Protein AF-A0A2D6YAH9-F1 (afdb_monomer_lite)

Radius of gyration: 17.75 Å; chains: 1; bounding box: 40×36×38 Å

Structure (mmCIF, N/CA/C/O backbone):
data_AF-A0A2D6YAH9-F1
#
_entry.id   AF-A0A2D6YAH9-F1
#
loop_
_atom_site.group_PDB
_atom_site.id
_atom_site.type_symbol
_atom_site.label_atom_id
_atom_site.label_alt_id
_atom_site.label_comp_id
_atom_site.label_asym_id
_atom_site.label_entity_id
_atom_site.label_seq_id
_atom_site.pdbx_PDB_ins_code
_atom_site.Cartn_x
_atom_site.Cartn_y
_atom_site.Cartn_z
_atom_site.occupancy
_atom_site.B_iso_or_equiv
_atom_site.auth_seq_id
_atom_site.auth_comp_id
_atom_site.auth_asym_id
_atom_site.auth_atom_id
_atom_site.pdbx_PDB_model_num
ATOM 1 N N . MET A 1 1 ? -6.898 -7.434 -3.908 1.00 58.09 1 MET A N 1
ATOM 2 C CA . MET A 1 1 ? -6.592 -8.037 -2.593 1.00 58.09 1 MET A CA 1
ATOM 3 C C . MET A 1 1 ? -7.880 -8.561 -1.974 1.00 58.09 1 MET A C 1
ATOM 5 O O . MET A 1 1 ? -8.871 -7.830 -1.970 1.00 58.09 1 MET A O 1
ATOM 9 N N . VAL A 1 2 ? -7.879 -9.819 -1.531 1.00 68.31 2 VAL A N 1
ATOM 10 C CA . VAL A 1 2 ? -9.023 -10.505 -0.908 1.00 68.31 2 VAL A CA 1
ATOM 11 C C . VAL A 1 2 ? -8.522 -11.134 0.390 1.00 68.31 2 VAL A C 1
ATOM 13 O O . VAL A 1 2 ? -7.460 -11.749 0.384 1.00 68.31 2 VAL A O 1
ATOM 16 N N . PHE A 1 3 ? -9.244 -10.936 1.492 1.00 68.56 3 PHE A N 1
ATOM 17 C CA . PHE A 1 3 ? -8.922 -11.507 2.800 1.00 68.56 3 PHE A CA 1
ATOM 18 C C . PHE A 1 3 ? -10.103 -12.347 3.279 1.00 68.56 3 PHE A C 1
ATOM 20 O O . PHE A 1 3 ? -11.239 -11.869 3.276 1.00 68.56 3 PHE A O 1
ATOM 27 N N . SER A 1 4 ? -9.834 -13.593 3.661 1.00 62.31 4 SER A N 1
ATOM 28 C CA . SER A 1 4 ? -10.836 -14.530 4.166 1.00 62.31 4 SER A CA 1
ATOM 29 C C . SER A 1 4 ? -10.491 -14.899 5.603 1.00 62.31 4 SER A C 1
ATOM 31 O O . SER A 1 4 ? -9.400 -15.403 5.867 1.00 62.31 4 SER A O 1
ATOM 33 N N . GLN A 1 5 ? -11.408 -14.636 6.534 1.00 63.25 5 GLN A N 1
ATOM 34 C CA . GLN A 1 5 ? -11.287 -15.073 7.924 1.00 63.25 5 GLN A CA 1
ATOM 35 C C . GLN A 1 5 ? -12.665 -15.501 8.439 1.00 63.25 5 GLN A C 1
ATOM 37 O O . GLN A 1 5 ? -13.639 -14.766 8.278 1.00 63.25 5 GLN A O 1
ATOM 42 N N . LYS A 1 6 ? -12.746 -16.690 9.059 1.00 65.00 6 LYS A N 1
ATOM 43 C CA . LYS A 1 6 ? -13.977 -17.255 9.656 1.00 65.00 6 LYS A CA 1
ATOM 44 C C . LYS A 1 6 ? -15.208 -17.189 8.726 1.00 65.00 6 LYS A C 1
ATOM 46 O O . LYS A 1 6 ? -16.288 -16.794 9.147 1.00 65.00 6 LYS A O 1
ATOM 51 N N . GLY A 1 7 ? -15.036 -17.530 7.447 1.00 76.25 7 GLY A N 1
ATOM 52 C CA . GLY A 1 7 ? -16.131 -17.576 6.466 1.00 76.25 7 GLY A CA 1
ATOM 53 C C . GLY A 1 7 ? -16.592 -16.218 5.920 1.00 76.25 7 GLY A C 1
ATOM 54 O O . GLY A 1 7 ? -17.465 -16.185 5.058 1.00 76.25 7 GLY A O 1
ATOM 55 N N . MET A 1 8 ? -16.001 -15.101 6.357 1.00 67.75 8 MET A N 1
ATOM 56 C CA . MET A 1 8 ? -16.294 -13.775 5.806 1.00 67.75 8 MET A CA 1
ATOM 57 C C . MET A 1 8 ? -15.219 -13.362 4.801 1.00 67.75 8 MET A C 1
ATOM 59 O O . MET A 1 8 ? -14.028 -13.324 5.122 1.00 67.75 8 MET A O 1
ATOM 63 N N . ILE A 1 9 ? -15.655 -13.027 3.586 1.00 73.25 9 ILE A N 1
ATOM 64 C CA . ILE A 1 9 ? -14.788 -12.562 2.503 1.00 73.25 9 ILE A CA 1
ATOM 65 C C . ILE A 1 9 ? -14.805 -11.035 2.479 1.00 73.25 9 ILE A C 1
ATOM 67 O O . ILE A 1 9 ? -15.820 -10.403 2.180 1.00 73.25 9 ILE A O 1
ATOM 71 N N . TYR A 1 10 ? -13.654 -10.432 2.757 1.00 72.50 10 TYR A N 1
ATOM 72 C CA . TYR A 1 10 ? -13.440 -8.999 2.621 1.00 72.50 10 TYR A CA 1
ATOM 73 C C . TYR A 1 10 ? -12.668 -8.727 1.330 1.00 72.50 10 TYR A C 1
ATOM 75 O O . TYR A 1 10 ? -11.593 -9.279 1.098 1.00 72.50 10 TYR A O 1
ATOM 83 N N . ALA A 1 11 ? -13.209 -7.857 0.477 1.00 73.31 11 ALA A N 1
ATOM 84 C CA . ALA A 1 11 ? -12.592 -7.482 -0.792 1.00 73.31 11 ALA A CA 1
ATOM 85 C C . ALA A 1 11 ? -12.060 -6.040 -0.765 1.00 73.31 11 ALA A C 1
ATOM 87 O O . ALA A 1 11 ? 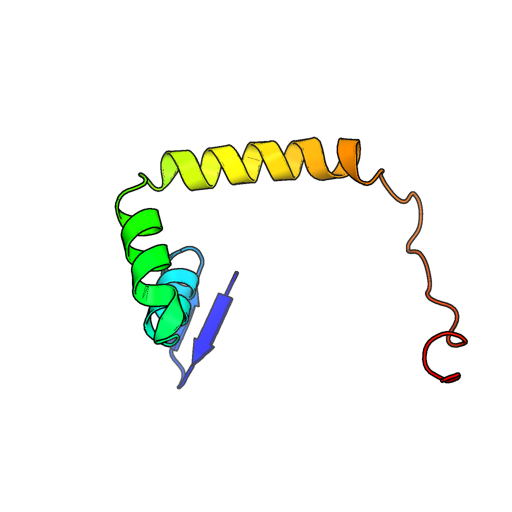-12.617 -5.160 -0.099 1.00 73.31 11 ALA A O 1
ATOM 88 N N . LYS A 1 12 ? -10.999 -5.788 -1.543 1.00 72.31 12 LYS A N 1
ATOM 89 C CA . LYS A 1 12 ? -10.424 -4.453 -1.790 1.00 72.31 12 LYS A CA 1
ATOM 90 C C . LYS A 1 12 ? -10.027 -3.738 -0.486 1.00 72.31 12 LYS A C 1
ATOM 92 O O . LYS A 1 12 ? -9.340 -4.312 0.355 1.00 72.31 12 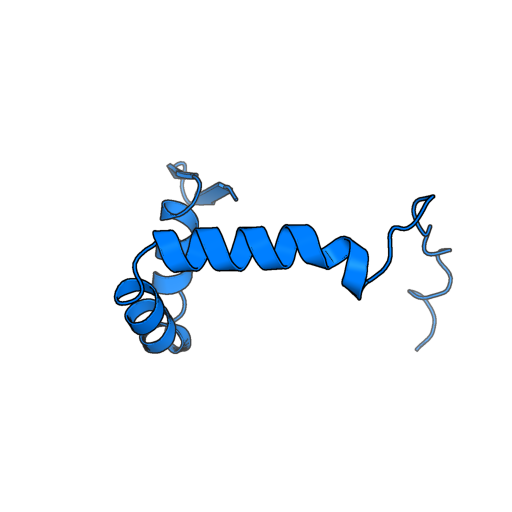LYS A O 1
ATOM 97 N N . SER A 1 13 ? -10.451 -2.488 -0.307 1.00 67.31 13 SER A N 1
ATOM 98 C CA . SER A 1 13 ? -10.085 -1.638 0.829 1.00 67.31 13 SER A CA 1
ATOM 99 C C . SER A 1 13 ? -10.617 -2.150 2.172 1.00 67.31 13 SER A C 1
ATOM 101 O O . SER A 1 13 ? -10.004 -1.882 3.202 1.00 67.31 13 SER A O 1
ATOM 103 N N . LYS A 1 14 ? -11.719 -2.920 2.185 1.00 68.38 14 LYS A N 1
ATOM 104 C CA . LYS A 1 14 ? -12.259 -3.517 3.421 1.00 68.38 14 LYS A CA 1
ATOM 105 C C . LYS A 1 14 ? -11.300 -4.544 4.028 1.00 68.38 14 LYS A C 1
ATOM 107 O O . LYS A 1 14 ? -11.150 -4.570 5.243 1.00 68.38 14 LYS A O 1
ATOM 112 N N . ALA A 1 15 ? -10.632 -5.344 3.194 1.00 73.75 15 ALA A N 1
ATOM 113 C CA . ALA A 1 15 ? -9.640 -6.322 3.646 1.00 73.75 15 ALA A CA 1
ATOM 114 C C . ALA A 1 15 ? -8.449 -5.641 4.330 1.00 73.75 15 ALA A C 1
ATOM 116 O O . ALA A 1 15 ? -8.042 -6.029 5.419 1.00 73.75 15 ALA A O 1
ATOM 117 N N . ILE A 1 16 ? -7.942 -4.577 3.706 1.00 73.31 16 ILE A N 1
ATOM 118 C CA . ILE A 1 16 ? -6.808 -3.795 4.206 1.00 73.31 16 ILE A CA 1
ATOM 119 C C . ILE A 1 16 ? -7.143 -3.175 5.566 1.00 73.31 16 ILE A C 1
ATOM 121 O O . ILE A 1 16 ? -6.362 -3.300 6.505 1.00 73.31 16 ILE A O 1
ATOM 125 N N . LEU A 1 17 ? -8.332 -2.579 5.703 1.00 69.06 17 LEU A N 1
ATOM 126 C CA . LEU A 1 17 ? -8.774 -1.982 6.965 1.00 69.06 17 LEU A CA 1
ATOM 127 C C . LEU A 1 17 ? -8.864 -3.022 8.095 1.00 69.06 17 LEU A C 1
ATOM 129 O O . LEU A 1 17 ? -8.513 -2.729 9.236 1.00 69.06 17 LEU A O 1
ATOM 133 N N . PHE A 1 18 ? -9.315 -4.239 7.777 1.00 74.06 18 PHE A N 1
ATOM 134 C CA . PHE A 1 18 ? -9.433 -5.332 8.743 1.00 74.06 18 PHE A CA 1
ATOM 135 C C . PHE A 1 18 ? -8.060 -5.822 9.221 1.00 74.06 18 PHE A C 1
ATOM 137 O O . PHE A 1 18 ? -7.846 -5.979 10.421 1.00 74.06 18 PHE A O 1
ATOM 144 N N . ILE A 1 19 ? -7.112 -5.981 8.293 1.00 73.94 19 ILE A N 1
ATOM 145 C CA . ILE A 1 19 ? -5.729 -6.376 8.591 1.00 73.94 19 ILE A CA 1
ATOM 146 C C . ILE A 1 19 ? -5.044 -5.312 9.458 1.00 73.94 19 ILE A C 1
ATOM 148 O O . ILE A 1 19 ? -4.490 -5.635 10.504 1.00 73.94 19 ILE A O 1
ATOM 152 N N . ILE A 1 20 ? -5.146 -4.031 9.087 1.00 70.56 20 ILE A N 1
ATOM 153 C CA . ILE A 1 20 ? -4.554 -2.917 9.849 1.00 70.56 20 ILE A CA 1
ATOM 154 C C . ILE A 1 20 ? -5.100 -2.871 11.281 1.00 70.56 20 ILE A C 1
ATOM 156 O O . ILE A 1 20 ? -4.354 -2.622 12.225 1.00 70.56 20 ILE A O 1
ATOM 160 N N . ARG A 1 21 ? -6.394 -3.153 11.466 1.00 68.44 21 ARG A N 1
ATOM 161 C CA . ARG A 1 21 ? -7.040 -3.170 12.787 1.00 68.44 21 ARG A CA 1
ATOM 162 C C . ARG A 1 21 ? -6.532 -4.305 13.684 1.00 68.44 21 ARG A C 1
ATOM 164 O O . ARG A 1 21 ? -6.643 -4.197 14.905 1.00 68.44 21 ARG A O 1
ATOM 171 N N . GLN A 1 22 ? -5.976 -5.359 13.088 1.00 72.50 22 GLN A N 1
ATOM 172 C CA . GLN A 1 22 ? -5.446 -6.532 13.779 1.00 72.50 22 GLN A CA 1
ATOM 173 C C . GLN A 1 22 ? -3.975 -6.356 14.202 1.00 72.50 22 GLN A C 1
ATOM 175 O O . GLN A 1 22 ? -3.524 -7.063 15.099 1.00 72.50 22 GLN A O 1
ATOM 180 N N . LEU A 1 23 ? -3.243 -5.384 13.637 1.00 73.56 23 LEU A N 1
ATOM 181 C CA . LEU A 1 23 ? -1.866 -5.085 14.038 1.00 73.56 23 LEU A CA 1
ATOM 182 C C . LEU A 1 23 ? -1.814 -3.917 15.052 1.00 73.56 23 LEU A C 1
ATOM 184 O O . LEU A 1 23 ? -2.094 -2.772 14.690 1.00 73.56 23 LEU A O 1
ATOM 188 N N . PRO A 1 24 ? -1.406 -4.150 16.317 1.00 63.41 24 PRO A N 1
ATOM 189 C CA . PRO A 1 24 ? -1.451 -3.135 17.376 1.00 63.41 24 PRO A CA 1
ATOM 190 C C . PRO A 1 24 ? -0.508 -1.944 17.137 1.00 63.41 24 PRO A C 1
ATOM 192 O O . PRO A 1 24 ? -0.853 -0.824 17.504 1.00 63.41 24 PRO A O 1
ATOM 195 N N . TYR A 1 25 ? 0.632 -2.162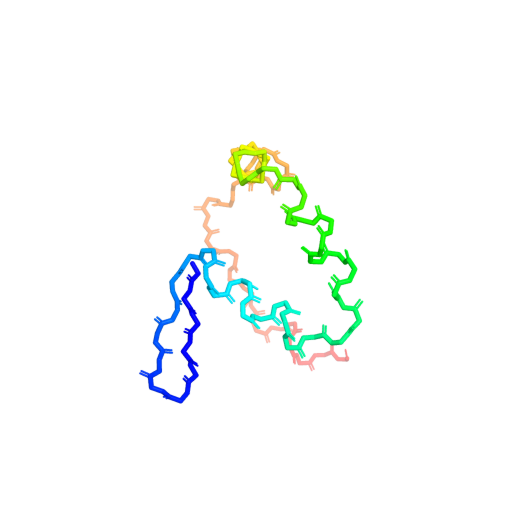 16.475 1.00 64.19 25 TYR A N 1
ATOM 196 C CA . TYR A 1 25 ? 1.658 -1.136 16.230 1.00 64.19 25 TYR A CA 1
ATOM 197 C C . TYR A 1 25 ? 1.338 -0.218 15.037 1.00 64.19 25 TYR A C 1
ATOM 199 O O . TYR A 1 25 ? 1.820 0.904 14.936 1.00 64.19 25 TYR A O 1
ATOM 207 N N . VAL A 1 26 ? 0.478 -0.681 14.128 1.00 67.12 26 VAL A N 1
ATOM 208 C CA . VAL A 1 26 ? 0.202 -0.025 12.839 1.00 67.12 26 VAL A CA 1
ATOM 209 C C . VAL A 1 26 ? -1.072 0.822 12.915 1.00 67.12 26 VAL A C 1
ATOM 211 O O . VAL A 1 26 ? -1.480 1.428 11.929 1.00 67.12 26 VAL A O 1
ATOM 214 N N . LYS A 1 27 ? -1.699 0.919 14.098 1.00 65.75 27 LYS A N 1
ATOM 215 C CA . LYS A 1 27 ? -2.918 1.714 14.323 1.00 65.75 27 LYS A CA 1
ATOM 216 C C . LYS A 1 27 ? -2.729 3.194 13.990 1.00 65.75 27 LYS A C 1
ATOM 218 O O . LYS A 1 27 ? -3.601 3.774 13.353 1.00 65.75 27 LYS A O 1
ATOM 223 N N . TRP A 1 28 ? -1.592 3.788 14.359 1.00 68.50 28 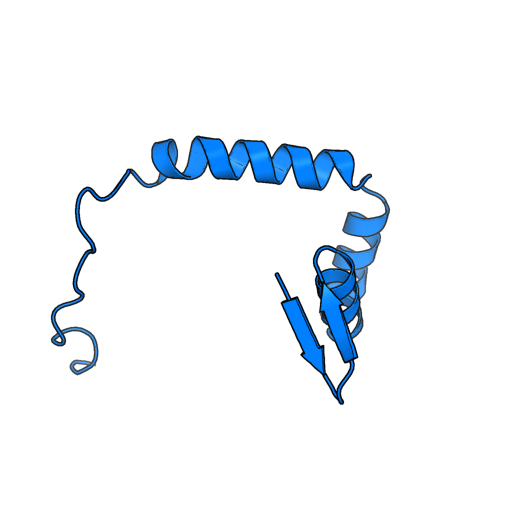TRP A N 1
ATOM 224 C CA . TRP A 1 28 ? -1.271 5.184 14.029 1.00 68.50 28 TRP A CA 1
ATOM 225 C C . TRP A 1 28 ? -1.113 5.402 12.520 1.00 68.50 28 TRP A C 1
ATOM 227 O O . TRP A 1 28 ? -1.652 6.358 11.970 1.00 68.50 28 TRP A O 1
ATOM 237 N N . ILE A 1 29 ? -0.455 4.468 11.831 1.00 69.88 29 ILE A N 1
ATOM 238 C CA . ILE A 1 29 ? -0.304 4.487 10.369 1.00 69.88 29 ILE A CA 1
ATOM 239 C C . ILE A 1 29 ? -1.665 4.297 9.688 1.00 69.88 29 ILE A C 1
ATOM 241 O O . ILE A 1 29 ? -1.983 5.002 8.736 1.00 69.88 29 ILE A O 1
ATOM 245 N N . GLY A 1 30 ? -2.505 3.399 10.206 1.00 69.62 30 GLY A N 1
ATOM 246 C CA . GLY A 1 30 ? -3.879 3.203 9.748 1.00 69.62 30 GLY A CA 1
ATOM 247 C C . GLY A 1 30 ? -4.742 4.454 9.881 1.00 69.62 30 GLY A C 1
ATOM 248 O O . GLY A 1 30 ? -5.514 4.760 8.977 1.00 69.62 30 GLY A O 1
ATOM 249 N N . LEU A 1 31 ? -4.578 5.201 10.974 1.00 70.12 31 LEU A N 1
ATOM 250 C CA . LEU A 1 31 ? -5.287 6.457 11.219 1.00 70.12 31 LEU A CA 1
ATOM 251 C C . LEU A 1 31 ? -4.804 7.565 10.268 1.00 70.12 31 LEU A C 1
ATOM 253 O O . LEU A 1 31 ? -5.628 8.252 9.669 1.00 70.12 31 LEU A O 1
ATOM 257 N N . MET A 1 32 ? -3.493 7.665 10.029 1.00 70.94 32 MET A N 1
ATOM 258 C CA . MET A 1 32 ? -2.922 8.571 9.020 1.00 70.94 32 MET A CA 1
ATOM 259 C C . MET A 1 32 ? -3.408 8.235 7.601 1.00 70.94 32 MET A C 1
ATOM 261 O O . MET A 1 32 ? -3.808 9.123 6.852 1.00 70.94 32 MET A O 1
ATOM 265 N N . ILE A 1 33 ? -3.464 6.949 7.249 1.00 69.06 33 ILE A N 1
ATOM 266 C CA . ILE A 1 33 ? -4.017 6.463 5.974 1.00 69.06 33 ILE A CA 1
ATOM 267 C C . ILE A 1 33 ? -5.522 6.743 5.865 1.00 69.06 33 ILE A C 1
ATOM 269 O O . ILE A 1 33 ? -6.016 6.954 4.764 1.00 69.06 33 ILE A O 1
ATOM 273 N N . GLN A 1 34 ? -6.258 6.755 6.980 1.00 69.00 34 GLN A N 1
ATOM 274 C CA . GLN A 1 34 ? -7.691 7.056 6.993 1.00 69.00 34 GLN A CA 1
ATOM 275 C C . GLN A 1 34 ? -7.983 8.554 6.806 1.00 69.00 34 GLN A C 1
ATOM 277 O O . GLN A 1 34 ? -9.011 8.895 6.221 1.00 69.00 34 GLN A O 1
ATOM 282 N N . ILE A 1 35 ? -7.095 9.434 7.283 1.00 77.56 35 ILE A N 1
ATOM 283 C CA . ILE A 1 35 ? -7.162 10.886 7.041 1.00 77.56 35 ILE A CA 1
ATOM 284 C C . ILE A 1 35 ? -6.897 11.197 5.565 1.00 77.56 35 ILE A C 1
ATOM 286 O O . ILE A 1 35 ? -7.518 12.094 4.993 1.00 77.56 35 ILE A O 1
ATOM 290 N N . ILE A 1 36 ? -6.002 10.441 4.928 1.00 76.12 36 ILE A N 1
ATOM 291 C CA . ILE A 1 36 ? -5.721 10.594 3.505 1.00 76.12 36 ILE A CA 1
ATOM 292 C C . ILE A 1 36 ? -6.933 10.084 2.704 1.00 76.12 36 ILE A C 1
ATOM 294 O O . ILE A 1 36 ? -7.306 8.912 2.814 1.00 76.12 36 ILE A O 1
ATOM 298 N N . PRO A 1 37 ? -7.572 10.924 1.866 1.00 76.62 37 PRO A N 1
ATOM 299 C CA . PRO A 1 37 ? -8.691 10.484 1.050 1.00 76.62 37 PRO A CA 1
ATOM 300 C C . PRO A 1 37 ? -8.246 9.331 0.151 1.00 76.62 37 PRO A C 1
ATOM 302 O O . PRO A 1 37 ? -7.181 9.379 -0.467 1.00 76.62 37 PRO A O 1
ATOM 305 N N . ARG A 1 38 ? -9.093 8.297 0.043 1.00 73.31 38 ARG A N 1
ATOM 306 C CA . ARG A 1 38 ? -8.794 7.080 -0.738 1.00 73.31 38 ARG A CA 1
ATOM 307 C C . ARG A 1 38 ? -8.336 7.391 -2.159 1.00 73.31 38 ARG A C 1
ATOM 309 O O . ARG A 1 38 ? -7.529 6.651 -2.692 1.00 73.31 38 ARG A O 1
ATOM 316 N N . PHE A 1 39 ? -8.806 8.498 -2.730 1.00 75.69 39 PHE A N 1
ATOM 317 C CA . PHE A 1 39 ? -8.397 8.983 -4.042 1.00 75.69 39 PHE A CA 1
ATOM 318 C C . PHE A 1 39 ? -6.882 9.200 -4.167 1.00 75.69 39 PHE A C 1
ATOM 320 O O . PHE A 1 39 ? -6.307 8.839 -5.185 1.00 75.69 39 PHE A O 1
ATOM 327 N N . ILE A 1 40 ? -6.217 9.730 -3.136 1.00 80.81 40 ILE A N 1
ATOM 328 C CA . ILE A 1 40 ? -4.762 9.951 -3.155 1.00 80.81 40 ILE A CA 1
ATOM 329 C C . ILE A 1 40 ? -4.018 8.620 -3.082 1.00 80.81 40 ILE A C 1
ATOM 331 O O . ILE A 1 40 ? -3.034 8.437 -3.789 1.00 80.81 40 ILE A O 1
ATOM 335 N N . LEU A 1 41 ? -4.491 7.683 -2.258 1.00 77.12 41 LEU A N 1
ATOM 336 C CA . LEU A 1 41 ? -3.911 6.341 -2.164 1.00 77.12 41 LEU A CA 1
ATOM 337 C C . LEU A 1 41 ? -4.054 5.581 -3.479 1.00 77.12 41 LEU A C 1
ATOM 339 O O . LEU A 1 41 ? -3.075 5.009 -3.950 1.00 77.12 41 LEU A O 1
ATOM 343 N N . ASP A 1 42 ? -5.246 5.613 -4.076 1.00 79.75 42 ASP A N 1
ATOM 344 C CA . ASP A 1 42 ? -5.505 4.997 -5.375 1.00 79.75 42 ASP A CA 1
ATOM 345 C C . ASP A 1 42 ? -4.626 5.649 -6.445 1.00 79.75 42 ASP A C 1
ATOM 347 O O . ASP A 1 42 ? -3.902 4.949 -7.141 1.00 79.75 42 ASP A O 1
ATOM 351 N N . PHE A 1 43 ? -4.574 6.984 -6.500 1.00 83.25 43 PHE A N 1
ATOM 352 C CA . PHE A 1 43 ? -3.754 7.720 -7.463 1.00 83.25 43 PHE A CA 1
ATOM 353 C C . PHE A 1 43 ? -2.257 7.439 -7.305 1.00 83.25 43 PHE A C 1
ATOM 355 O O . PHE A 1 43 ? -1.572 7.164 -8.289 1.00 83.25 43 PHE A O 1
ATOM 362 N N . LEU A 1 44 ? -1.733 7.484 -6.079 1.00 82.56 44 LEU A N 1
ATOM 363 C CA . LEU A 1 44 ? -0.330 7.196 -5.800 1.00 82.56 44 LEU A CA 1
ATOM 364 C C . LEU A 1 44 ? 0.005 5.750 -6.180 1.00 82.56 44 LEU A C 1
ATOM 366 O O . LEU A 1 44 ? 1.029 5.511 -6.819 1.00 82.56 44 LEU A O 1
ATOM 370 N N . TYR A 1 45 ? -0.878 4.803 -5.853 1.00 79.06 45 TYR A N 1
ATOM 371 C CA . TYR A 1 45 ? -0.722 3.404 -6.241 1.00 79.06 45 TYR A CA 1
ATOM 372 C C . TYR A 1 45 ? -0.726 3.240 -7.762 1.00 79.06 45 TYR A C 1
ATOM 374 O O . TYR A 1 45 ? 0.131 2.545 -8.298 1.00 79.06 45 TYR A O 1
ATOM 382 N N . ASP A 1 46 ? -1.626 3.924 -8.467 1.00 81.81 46 ASP A N 1
ATOM 383 C CA . ASP A 1 46 ? -1.721 3.912 -9.928 1.00 81.81 46 ASP A CA 1
ATOM 384 C C . ASP A 1 46 ? -0.450 4.475 -10.582 1.00 81.81 46 ASP A C 1
ATOM 386 O O . ASP A 1 46 ? 0.086 3.911 -11.541 1.00 81.81 46 ASP A O 1
ATOM 390 N N . ARG A 1 47 ? 0.092 5.566 -10.025 1.00 82.94 47 ARG A N 1
ATOM 391 C CA . ARG A 1 47 ? 1.353 6.173 -10.473 1.00 82.94 47 ARG A CA 1
ATOM 392 C C . ARG A 1 47 ? 2.532 5.238 -10.239 1.00 82.94 47 ARG A C 1
ATOM 394 O O . ARG A 1 47 ? 3.310 5.024 -11.166 1.00 82.94 47 ARG A O 1
ATOM 401 N N 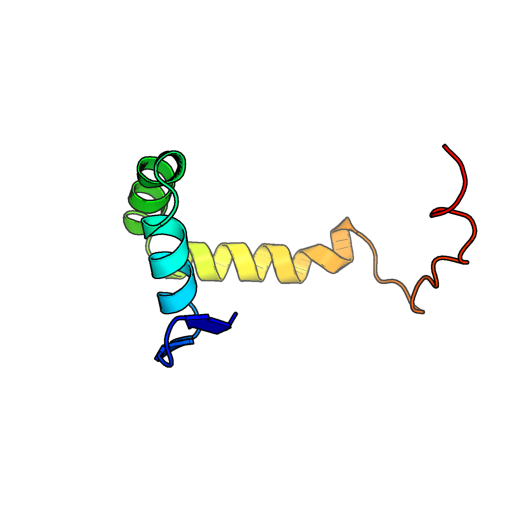. ILE A 1 48 ? 2.642 4.642 -9.053 1.00 83.19 48 ILE A N 1
ATOM 402 C CA . ILE A 1 48 ? 3.695 3.666 -8.746 1.00 83.19 48 ILE A CA 1
ATOM 403 C C . ILE A 1 48 ? 3.548 2.430 -9.638 1.00 83.19 48 ILE A C 1
ATOM 405 O O . ILE A 1 48 ? 4.541 1.960 -10.178 1.00 83.19 48 ILE A O 1
ATOM 409 N N . ALA A 1 49 ? 2.335 1.921 -9.862 1.00 80.81 49 ALA A N 1
ATOM 410 C CA . ALA A 1 49 ? 2.087 0.757 -10.711 1.00 80.81 49 ALA A CA 1
ATOM 411 C C . ALA A 1 49 ? 2.486 1.010 -12.172 1.00 80.81 49 ALA A C 1
ATOM 413 O O . ALA A 1 49 ? 3.101 0.142 -12.798 1.00 80.81 49 ALA A O 1
ATOM 414 N N . LYS A 1 50 ? 2.204 2.212 -12.694 1.00 80.19 50 LYS A N 1
ATOM 415 C CA . LYS A 1 50 ? 2.643 2.648 -14.029 1.00 80.19 50 LYS A CA 1
ATOM 416 C C . LYS A 1 50 ? 4.161 2.806 -14.108 1.00 80.19 50 LYS A C 1
ATOM 418 O O . LYS A 1 50 ? 4.764 2.374 -15.087 1.00 80.19 50 LYS A O 1
ATOM 423 N N . ASN A 1 51 ? 4.787 3.340 -13.060 1.00 82.06 51 ASN A N 1
ATOM 424 C CA . ASN A 1 51 ? 6.240 3.504 -13.003 1.00 82.06 51 ASN A CA 1
ATOM 425 C C . ASN A 1 51 ? 7.005 2.246 -12.571 1.00 82.06 51 ASN A C 1
ATOM 427 O O . ASN A 1 51 ? 8.219 2.199 -12.730 1.00 82.06 51 ASN A O 1
ATOM 431 N N . ARG A 1 52 ? 6.333 1.197 -12.084 1.00 80.44 52 ARG A N 1
ATOM 432 C CA . ARG A 1 52 ? 6.973 -0.035 -11.598 1.00 80.44 52 ARG A CA 1
ATOM 433 C C . ARG A 1 52 ? 7.824 -0.693 -12.676 1.00 80.44 52 ARG A C 1
ATOM 435 O O . ARG A 1 52 ? 8.948 -1.094 -12.407 1.00 80.44 52 ARG A O 1
ATOM 442 N N . TYR A 1 53 ? 7.301 -0.775 -13.897 1.00 69.12 53 TYR A N 1
ATOM 443 C CA . TYR A 1 53 ? 8.038 -1.346 -15.027 1.00 69.12 53 TYR A CA 1
ATOM 444 C C . TYR A 1 53 ? 9.159 -0.434 -15.533 1.00 69.12 53 TYR A C 1
ATOM 446 O O . TYR A 1 53 ? 10.118 -0.934 -16.110 1.00 69.12 53 TYR A O 1
ATOM 454 N N . LEU A 1 54 ? 9.051 0.879 -15.303 1.00 75.38 54 LEU A N 1
ATOM 455 C CA . LEU A 1 54 ? 10.109 1.847 -15.598 1.00 75.38 54 LEU A CA 1
ATOM 456 C C . LEU A 1 54 ? 11.250 1.763 -14.574 1.00 75.38 54 LEU A C 1
ATOM 458 O O . LEU A 1 54 ? 12.407 1.870 -14.955 1.00 75.38 54 LEU A O 1
ATOM 462 N N . TRP A 1 55 ? 10.937 1.551 -13.292 1.00 73.88 55 TRP A N 1
ATOM 463 C CA . TRP A 1 55 ? 11.925 1.497 -12.209 1.00 73.88 55 TRP A CA 1
ATOM 464 C C . TRP A 1 55 ? 12.619 0.14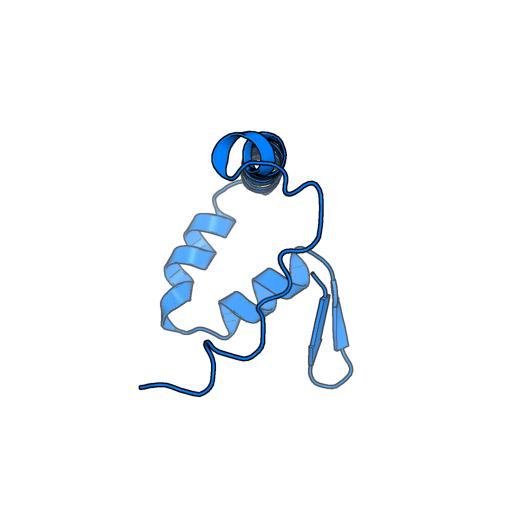2 -12.071 1.00 73.88 55 TRP A C 1
ATOM 466 O O . TRP A 1 55 ? 13.819 0.102 -11.830 1.00 73.88 55 TRP A O 1
ATOM 476 N N . PHE A 1 56 ? 11.890 -0.964 -12.231 1.00 75.12 56 PHE A N 1
ATOM 477 C CA . PHE A 1 56 ? 12.448 -2.315 -12.079 1.00 75.12 56 PHE A CA 1
ATOM 478 C C . PHE A 1 56 ? 12.810 -2.981 -13.410 1.00 75.12 56 PHE A C 1
ATOM 480 O O . PHE A 1 56 ? 13.431 -4.039 -13.425 1.00 75.12 56 PHE A O 1
ATOM 487 N N . GLY A 1 57 ? 12.427 -2.372 -14.534 1.00 70.38 57 GLY A N 1
ATOM 488 C CA . GLY A 1 57 ? 12.508 -3.010 -15.839 1.00 70.38 57 GLY A CA 1
ATOM 489 C C . GLY A 1 57 ? 11.419 -4.071 -16.029 1.00 70.38 57 GLY A C 1
ATOM 490 O O . GLY A 1 57 ? 10.851 -4.633 -15.090 1.00 70.38 57 GLY A O 1
ATOM 491 N N . LYS A 1 58 ? 11.075 -4.342 -17.290 1.00 68.56 58 LYS A N 1
ATOM 492 C CA . LYS A 1 58 ? 10.134 -5.406 -17.651 1.00 68.56 58 LYS A CA 1
ATOM 493 C C . LYS A 1 58 ? 10.933 -6.651 -18.022 1.00 68.56 58 LYS A C 1
ATOM 495 O O . LYS A 1 58 ? 11.614 -6.664 -19.045 1.00 68.56 58 LYS A O 1
ATOM 500 N N . HIS A 1 59 ? 10.834 -7.704 -17.218 1.00 68.69 59 HIS A N 1
ATOM 501 C CA . HIS A 1 59 ? 11.404 -8.996 -17.586 1.00 68.69 59 HIS A CA 1
ATOM 502 C C . HIS A 1 59 ? 10.620 -9.569 -18.778 1.00 68.69 59 HIS A C 1
ATOM 504 O O . HIS A 1 59 ? 9.400 -9.719 -18.710 1.00 68.69 59 HIS A O 1
ATOM 510 N N . LYS A 1 60 ? 11.310 -9.840 -19.895 1.00 69.81 60 LYS A N 1
ATOM 511 C CA . LYS A 1 60 ? 10.707 -10.414 -21.117 1.00 69.81 60 LYS A CA 1
ATOM 512 C C . LYS A 1 60 ? 10.327 -11.892 -20.953 1.00 69.81 60 LYS A C 1
ATOM 514 O O . LYS A 1 60 ? 9.476 -12.381 -21.684 1.00 69.81 60 LYS A O 1
ATOM 519 N N . ALA A 1 61 ? 10.936 -12.572 -19.987 1.00 71.19 61 ALA A N 1
ATOM 520 C CA . ALA A 1 61 ? 10.659 -13.948 -19.604 1.00 71.19 61 ALA A CA 1
ATOM 521 C C . ALA A 1 61 ? 10.672 -14.054 -18.074 1.00 71.19 61 ALA A C 1
ATOM 523 O O . ALA A 1 61 ? 11.303 -13.230 -17.409 1.00 71.19 61 ALA A O 1
ATOM 524 N N . CYS A 1 62 ? 9.968 -15.044 -17.520 1.00 69.44 62 CYS A N 1
ATOM 525 C CA . CYS A 1 62 ? 10.025 -15.325 -16.088 1.00 69.44 62 CYS A CA 1
ATOM 526 C C . CYS A 1 62 ? 11.482 -15.641 -15.716 1.00 69.44 62 CYS A C 1
ATOM 528 O O . CYS A 1 62 ? 12.043 -16.567 -16.311 1.00 69.44 62 CYS A O 1
ATOM 530 N N . PRO A 1 63 ? 12.118 -14.903 -14.788 1.00 67.94 63 PRO A N 1
ATOM 531 C CA . PRO A 1 63 ? 13.379 -15.348 -14.229 1.00 67.94 63 PRO A CA 1
ATOM 532 C C . PRO A 1 63 ? 13.077 -16.613 -13.428 1.00 67.94 63 PRO A C 1
ATOM 534 O O . PRO A 1 63 ? 12.618 -16.551 -12.288 1.00 67.94 63 PRO A O 1
ATOM 537 N N . LEU A 1 64 ? 13.271 -17.772 -14.055 1.00 70.88 64 LEU A N 1
ATOM 538 C CA . LEU A 1 64 ? 13.345 -19.027 -13.333 1.00 70.88 64 LEU A CA 1
ATOM 539 C C . LEU A 1 64 ? 14.538 -18.886 -12.396 1.00 70.88 64 LEU A C 1
ATOM 541 O O . LEU A 1 64 ? 15.684 -18.793 -12.833 1.00 70.88 64 LEU A O 1
ATOM 545 N N . LEU A 1 65 ? 14.251 -18.808 -11.100 1.00 61.06 65 LEU A N 1
ATOM 546 C CA . LEU A 1 65 ? 15.253 -19.086 -10.091 1.00 61.06 65 LEU A CA 1
ATOM 547 C C . LEU A 1 65 ? 15.623 -20.553 -10.305 1.00 61.06 65 LEU A C 1
ATOM 549 O O . LEU A 1 65 ? 14.883 -21.443 -9.890 1.00 61.06 65 LEU A O 1
ATOM 553 N N . THR A 1 66 ? 16.723 -20.810 -11.015 1.00 58.81 66 THR A N 1
ATOM 554 C CA . THR A 1 66 ? 17.362 -22.123 -10.974 1.00 58.81 66 THR A CA 1
ATOM 555 C C . THR A 1 66 ? 17.552 -22.446 -9.498 1.00 58.81 66 THR A C 1
ATOM 557 O O . THR A 1 66 ? 17.989 -21.594 -8.721 1.00 58.81 66 THR A O 1
ATOM 560 N N . HIS A 1 67 ? 17.130 -23.643 -9.110 1.00 60.12 67 HIS A N 1
ATOM 561 C CA . HIS A 1 67 ? 16.976 -24.145 -7.745 1.00 60.12 67 HIS A CA 1
ATOM 562 C C . HIS A 1 67 ? 18.303 -24.217 -6.939 1.00 60.12 67 HIS A C 1
ATOM 564 O O . HIS A 1 67 ? 18.398 -24.939 -5.956 1.00 60.12 67 HIS A O 1
ATOM 570 N N . ASP A 1 68 ? 19.333 -23.468 -7.328 1.00 59.41 68 ASP A N 1
ATOM 571 C CA . ASP A 1 68 ? 20.652 -23.408 -6.694 1.00 59.41 68 ASP A CA 1
ATOM 572 C C . ASP A 1 68 ? 20.731 -22.403 -5.538 1.00 59.41 68 ASP A C 1
ATOM 574 O O . ASP A 1 68 ? 21.611 -22.503 -4.692 1.00 59.41 68 ASP A O 1
ATOM 578 N N . ARG A 1 69 ? 19.807 -21.435 -5.442 1.00 57.25 69 ARG A N 1
ATOM 579 C CA . ARG A 1 69 ? 19.870 -20.379 -4.404 1.00 57.25 69 ARG A CA 1
ATOM 580 C C . ARG A 1 69 ? 19.050 -20.653 -3.140 1.00 57.25 69 ARG A C 1
ATOM 582 O O . ARG A 1 69 ? 19.003 -19.798 -2.267 1.00 57.25 69 ARG A O 1
ATOM 589 N N . PHE A 1 70 ? 18.425 -21.827 -3.028 1.00 58.03 70 PHE A N 1
ATOM 590 C CA . PHE A 1 70 ? 17.721 -22.261 -1.810 1.00 58.03 70 PHE A CA 1
ATOM 591 C C . PHE A 1 70 ? 18.497 -23.317 -0.999 1.00 58.03 70 PHE A C 1
ATOM 593 O O . PHE A 1 70 ? 17.981 -23.775 0.015 1.00 58.03 70 PHE A O 1
ATOM 600 N N . VAL A 1 71 ? 19.701 -23.726 -1.437 1.00 60.06 71 VAL A N 1
ATOM 601 C CA . VAL A 1 71 ? 20.443 -24.859 -0.837 1.00 60.06 71 VAL A CA 1
ATOM 602 C C . VAL A 1 71 ? 21.832 -24.491 -0.290 1.00 60.06 71 VAL A C 1
ATOM 604 O O . VAL A 1 71 ? 22.450 -25.336 0.346 1.00 60.06 71 VAL A O 1
ATOM 607 N N . GLN A 1 72 ? 22.341 -23.265 -0.449 1.00 44.75 72 GLN A N 1
ATOM 608 C CA . GLN A 1 72 ? 23.655 -22.918 0.118 1.00 44.75 72 GLN A CA 1
ATOM 609 C C . GLN A 1 72 ? 23.617 -21.639 0.965 1.00 44.75 72 GLN A C 1
ATOM 611 O O . GLN A 1 72 ? 23.437 -20.548 0.428 1.00 44.75 72 GLN A O 1
ATOM 616 N N . GLU A 1 73 ? 23.828 -21.887 2.267 1.00 48.75 73 GLU A N 1
ATOM 617 C CA . GLU A 1 73 ? 24.146 -21.016 3.420 1.00 48.75 73 GLU A CA 1
ATOM 618 C C . GLU A 1 73 ? 23.049 -20.131 4.031 1.00 48.75 73 GLU A C 1
ATOM 620 O O . GLU A 1 73 ? 22.634 -19.116 3.431 1.00 48.75 73 GLU A O 1
#

Secondary structure (DSSP, 8-state):
-EEEETTEEEETHHHHHHHHHH-GGGHHHHHHHHHS-HHHHHHHHHHHHHHHHHHH---SS-----TTTTS--

Sequence (73 aa):
MVFSQKGMIYAKSKAILFIIRQLPYVKWIGLMIQIIPRFILDFLYDRIAKNRYLWFGKHKACPLLTHDRFVQE

pLDDT: mean 70.48, std 7.71, range [44.75, 83.25]

Foldseek 3Di:
DWDDDPRDIDDDVRRVLVVQVVDPVCVVVSVVVVVPPVVVVVVVVVVCVVCVCVVVNDDPDPPPPPPPVVPDD